Protein AF-A0A7Y2BWP8-F1 (afdb_monomer_lite)

Radius of gyration: 36.72 Å; chains: 1; bounding box: 97×22×78 Å

Secondary structure (DSSP, 8-state):
-HHHHHHHHHHHHTT-----------HHHHHHHHHHH-HHHHHHHHHHHHHHHHHHHHHHTTSPEEEEEEEEEEETTEEEEEEEEEEEE-------

pLDDT: mean 82.87, std 10.79, range [46.47, 97.06]

Sequence (96 aa):
MKSVILIALLFACANIGTANDTLTYSYDQFIAQLKDHHPMMVRIALLNEQVDARQMEARGQFDPKLGFNNQRKNFDDKNYYNQINTELKAPIIFGA

Structure (mmCIF, N/CA/C/O backbone):
data_AF-A0A7Y2BWP8-F1
#
_entry.id   AF-A0A7Y2BWP8-F1
#
loop_
_atom_site.group_PDB
_atom_site.id
_atom_site.type_symbol
_atom_site.label_atom_id
_atom_site.label_alt_id
_atom_site.label_comp_id
_atom_site.label_asym_id
_atom_site.label_entity_id
_atom_site.label_seq_id
_atom_site.pdbx_PDB_ins_code
_atom_site.Cartn_x
_atom_site.Cartn_y
_atom_site.Cartn_z
_atom_site.occupancy
_atom_site.B_iso_or_equiv
_atom_site.auth_seq_id
_atom_site.auth_comp_id
_atom_site.auth_asym_id
_atom_site.auth_atom_id
_atom_site.pdbx_PDB_model_num
ATOM 1 N N . MET A 1 1 ? 64.856 3.227 -26.948 1.00 60.75 1 MET A N 1
ATOM 2 C CA . MET A 1 1 ? 64.005 2.206 -26.286 1.00 60.75 1 MET A CA 1
ATOM 3 C C . MET A 1 1 ? 62.734 2.806 -25.690 1.00 60.75 1 MET A C 1
ATOM 5 O O . MET A 1 1 ? 61.660 2.365 -26.065 1.00 60.75 1 MET A O 1
ATOM 9 N N . LYS A 1 2 ? 62.818 3.853 -24.855 1.00 64.25 2 LYS A N 1
ATOM 10 C CA . LYS A 1 2 ? 61.642 4.532 -24.268 1.00 64.25 2 LYS A CA 1
ATOM 11 C C . LYS A 1 2 ? 60.655 5.094 -25.311 1.00 64.25 2 LYS A C 1
ATOM 13 O O . LYS A 1 2 ? 59.456 4.928 -25.155 1.00 64.25 2 LYS A O 1
ATOM 18 N N . SER A 1 3 ? 61.156 5.679 -26.404 1.00 70.25 3 SER A N 1
ATOM 19 C CA . SER A 1 3 ? 60.333 6.212 -27.507 1.00 70.25 3 SER A CA 1
ATOM 20 C C . SER A 1 3 ? 59.578 5.134 -28.293 1.00 70.25 3 SER A C 1
ATOM 22 O O . SER A 1 3 ? 58.444 5.354 -28.692 1.00 70.25 3 SER A O 1
ATOM 24 N N . VAL A 1 4 ? 60.174 3.951 -28.466 1.00 83.56 4 VAL A N 1
ATOM 25 C CA . VAL A 1 4 ? 59.547 2.812 -29.161 1.00 83.56 4 VAL A CA 1
ATOM 26 C C . VAL A 1 4 ? 58.421 2.216 -28.314 1.00 83.56 4 VAL A C 1
ATOM 28 O O . VAL A 1 4 ? 57.359 1.904 -28.840 1.00 83.56 4 VAL A O 1
ATOM 31 N N . ILE A 1 5 ? 58.620 2.138 -26.994 1.00 84.62 5 ILE A N 1
ATOM 32 C CA . ILE A 1 5 ? 57.585 1.708 -26.042 1.00 84.62 5 ILE A CA 1
ATOM 33 C C . ILE A 1 5 ? 56.404 2.688 -26.054 1.00 84.62 5 ILE A C 1
ATOM 35 O O . ILE A 1 5 ? 55.254 2.263 -26.035 1.00 84.62 5 ILE A O 1
ATOM 39 N N . LEU A 1 6 ? 56.677 3.993 -26.148 1.00 81.56 6 LEU A N 1
ATOM 40 C CA . LEU A 1 6 ? 55.643 5.029 -26.193 1.00 81.56 6 LEU A CA 1
ATOM 41 C C . LEU A 1 6 ? 54.803 4.961 -27.478 1.00 81.56 6 LEU A C 1
ATOM 43 O O . LEU A 1 6 ? 53.587 5.105 -27.421 1.00 81.56 6 LEU A O 1
ATOM 47 N N . ILE A 1 7 ? 55.436 4.679 -28.620 1.00 84.50 7 ILE A N 1
ATOM 48 C CA . ILE A 1 7 ? 54.750 4.506 -29.911 1.00 84.50 7 ILE A CA 1
ATOM 49 C C . ILE A 1 7 ? 53.925 3.211 -29.927 1.00 84.50 7 ILE A C 1
ATOM 51 O O . ILE A 1 7 ? 52.790 3.217 -30.400 1.00 84.50 7 ILE A O 1
ATOM 55 N N . ALA A 1 8 ? 54.446 2.121 -29.356 1.00 82.62 8 ALA A N 1
ATOM 56 C CA . ALA A 1 8 ? 53.708 0.864 -29.220 1.00 82.62 8 ALA A CA 1
ATOM 57 C C . ALA A 1 8 ? 52.478 1.007 -28.303 1.00 82.62 8 ALA A C 1
ATOM 59 O O . ALA A 1 8 ? 51.409 0.486 -28.616 1.00 82.62 8 ALA A O 1
ATOM 60 N N . LEU A 1 9 ? 52.604 1.769 -27.210 1.00 80.25 9 LEU A N 1
ATOM 61 C CA . LEU A 1 9 ? 51.493 2.082 -26.308 1.00 80.25 9 LEU A CA 1
ATOM 62 C C . LEU A 1 9 ? 50.420 2.939 -27.003 1.00 80.25 9 LEU A C 1
ATOM 64 O O . LEU A 1 9 ? 49.227 2.692 -26.840 1.00 80.25 9 LEU A O 1
ATOM 68 N N . LEU A 1 10 ? 50.837 3.909 -27.823 1.00 78.81 10 LEU A N 1
ATOM 69 C CA . LEU A 1 10 ? 49.921 4.759 -28.589 1.00 78.81 10 LEU A CA 1
ATOM 70 C C . LEU A 1 10 ? 49.134 3.952 -29.636 1.00 78.81 10 LEU A C 1
ATOM 72 O O . LEU A 1 10 ? 47.936 4.166 -29.816 1.00 78.81 10 LEU A O 1
ATOM 76 N N . PHE A 1 11 ? 49.791 2.990 -30.290 1.00 76.81 11 PHE A N 1
ATOM 77 C CA . PHE A 1 11 ? 49.166 2.114 -31.283 1.00 76.81 11 PHE A CA 1
ATOM 78 C C . PHE A 1 11 ? 48.178 1.120 -30.647 1.00 76.81 11 PHE A C 1
ATOM 80 O O . PHE A 1 11 ? 47.136 0.819 -31.229 1.00 76.81 11 PHE A O 1
ATOM 87 N N . ALA A 1 12 ? 48.454 0.655 -29.424 1.00 77.62 12 ALA A N 1
ATOM 88 C CA . ALA A 1 12 ? 47.532 -0.187 -28.663 1.00 77.62 12 ALA A CA 1
ATOM 89 C C . ALA A 1 12 ? 46.254 0.571 -28.250 1.00 77.62 12 ALA A C 1
ATOM 91 O O . ALA A 1 12 ? 45.157 0.031 -28.377 1.00 77.62 12 ALA A O 1
ATOM 92 N N . CYS A 1 13 ? 46.368 1.840 -27.838 1.00 75.25 13 CYS A N 1
ATOM 93 C CA . CYS A 1 13 ? 45.203 2.672 -27.512 1.00 75.25 13 CYS A CA 1
ATOM 94 C C . CYS A 1 13 ? 44.345 3.032 -28.734 1.00 75.25 13 CYS A C 1
ATOM 96 O O . CYS A 1 13 ? 43.128 3.156 -28.608 1.00 75.25 13 CYS A O 1
ATOM 98 N N . ALA A 1 14 ? 44.946 3.163 -29.921 1.00 71.69 14 ALA A N 1
ATOM 99 C CA . ALA A 1 14 ? 44.223 3.506 -31.148 1.00 71.69 14 ALA A CA 1
ATOM 100 C C . ALA A 1 14 ? 43.211 2.431 -31.603 1.00 71.69 14 ALA A C 1
ATOM 102 O O . ALA A 1 14 ? 42.329 2.729 -32.402 1.00 71.69 14 ALA A O 1
ATOM 103 N N . ASN A 1 15 ? 43.302 1.202 -31.079 1.00 65.06 15 ASN A N 1
ATOM 104 C CA . ASN A 1 15 ? 42.416 0.086 -31.432 1.00 65.06 15 ASN A CA 1
ATOM 105 C C . ASN A 1 15 ? 41.258 -0.140 -30.432 1.00 65.06 15 ASN A C 1
ATOM 107 O O . ASN A 1 15 ? 40.504 -1.097 -30.584 1.00 65.06 15 ASN A O 1
ATOM 111 N N . ILE A 1 16 ? 41.075 0.722 -29.419 1.00 66.69 16 ILE A N 1
ATOM 112 C CA . ILE A 1 16 ? 40.063 0.528 -28.352 1.00 66.69 16 ILE A CA 1
ATOM 113 C C . ILE A 1 16 ? 38.636 0.970 -28.773 1.00 66.69 16 ILE A C 1
ATOM 115 O O . ILE A 1 16 ? 37.688 0.861 -28.002 1.00 66.69 16 ILE A O 1
ATOM 119 N N . GLY A 1 17 ? 38.420 1.423 -30.011 1.00 67.00 17 GLY A N 1
ATOM 120 C CA . GLY A 1 17 ? 37.137 1.991 -30.441 1.00 67.00 17 GLY A CA 1
ATOM 121 C C . GLY A 1 17 ? 36.481 1.283 -31.621 1.00 67.00 17 GLY A C 1
ATOM 122 O O . GLY A 1 17 ? 36.504 1.817 -32.722 1.00 67.00 17 GLY A O 1
ATOM 123 N N . THR A 1 18 ? 35.825 0.142 -31.401 1.00 63.16 18 THR A N 1
ATOM 124 C CA . THR A 1 18 ? 34.693 -0.270 -32.255 1.00 63.16 18 THR A CA 1
ATOM 125 C C . THR A 1 18 ? 33.515 -0.660 -31.367 1.00 63.16 18 THR A C 1
ATOM 127 O O . THR A 1 18 ? 33.350 -1.805 -30.956 1.00 63.16 18 THR A O 1
ATOM 130 N N . ALA A 1 19 ? 32.697 0.333 -31.014 1.00 63.00 19 ALA A N 1
ATOM 131 C CA . ALA A 1 19 ? 31.390 0.076 -30.427 1.00 63.00 19 ALA A CA 1
ATOM 132 C C . ALA A 1 19 ? 30.476 -0.424 -31.553 1.00 63.00 19 ALA A C 1
ATOM 134 O O . ALA A 1 19 ? 30.034 0.356 -32.393 1.00 63.00 19 ALA A O 1
ATOM 135 N N . ASN A 1 20 ? 30.246 -1.735 -31.610 1.00 63.00 20 ASN A N 1
ATOM 136 C CA . ASN A 1 20 ? 29.177 -2.279 -32.434 1.00 63.00 20 ASN A CA 1
ATOM 137 C C . ASN A 1 20 ? 27.857 -1.901 -31.761 1.00 63.00 20 ASN A C 1
ATOM 139 O O . ASN A 1 20 ? 27.504 -2.459 -30.722 1.00 63.00 20 ASN A O 1
ATOM 143 N N . ASP A 1 21 ? 27.162 -0.923 -32.335 1.00 60.34 21 ASP A N 1
ATOM 144 C CA . ASP A 1 21 ? 25.840 -0.474 -31.899 1.00 60.34 21 ASP A CA 1
ATOM 145 C C . ASP A 1 21 ? 24.770 -1.494 -32.337 1.00 60.34 21 ASP A C 1
ATOM 147 O O . ASP A 1 21 ? 23.882 -1.225 -33.141 1.00 60.34 21 ASP A O 1
ATOM 151 N N . THR A 1 22 ? 24.914 -2.738 -31.872 1.00 61.16 22 THR A N 1
ATOM 152 C CA . THR A 1 22 ? 24.011 -3.859 -32.188 1.00 61.16 22 THR A CA 1
ATOM 153 C C . THR A 1 22 ? 22.851 -3.954 -31.191 1.00 61.16 22 THR A C 1
ATOM 155 O O . THR A 1 22 ? 22.143 -4.956 -31.153 1.00 61.16 22 THR A O 1
ATOM 158 N N . LEU A 1 23 ? 22.632 -2.928 -30.363 1.00 61.50 23 LEU A N 1
ATOM 159 C CA . LEU A 1 23 ? 21.465 -2.826 -29.482 1.00 61.50 23 LEU A CA 1
ATOM 160 C C . LEU A 1 23 ? 20.278 -2.220 -30.244 1.00 61.50 23 LEU A C 1
ATOM 162 O O . LEU A 1 23 ? 19.665 -1.241 -29.824 1.00 61.50 23 LEU A O 1
ATOM 166 N N . THR A 1 24 ? 19.928 -2.815 -31.383 1.00 66.81 24 THR A N 1
ATOM 167 C CA . THR A 1 24 ? 18.661 -2.524 -32.054 1.00 66.81 24 THR A CA 1
ATOM 168 C C . THR A 1 24 ? 17.555 -3.291 -31.339 1.00 66.81 24 THR A C 1
ATOM 170 O O . THR A 1 24 ? 17.265 -4.448 -31.636 1.00 66.81 24 THR A O 1
ATOM 173 N N . TYR A 1 25 ? 16.941 -2.653 -30.342 1.00 73.00 25 TYR A N 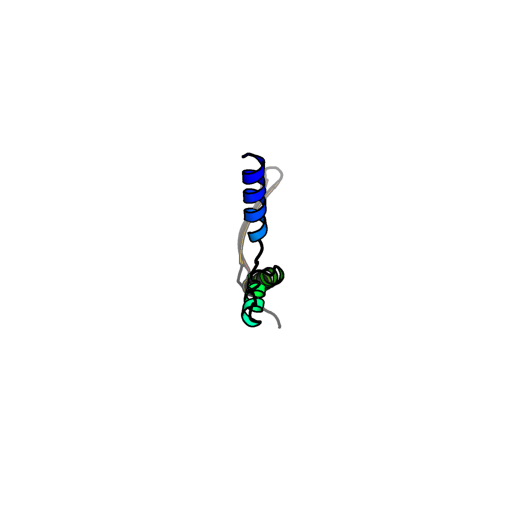1
ATOM 174 C CA . TYR A 1 25 ? 15.726 -3.183 -29.730 1.00 73.00 25 TYR A CA 1
ATOM 175 C C . TYR A 1 25 ? 14.633 -3.300 -30.795 1.00 73.00 25 TYR A C 1
ATOM 177 O O . TYR A 1 25 ? 14.330 -2.331 -31.495 1.00 73.00 25 TYR A O 1
ATOM 185 N N . SER A 1 26 ? 14.004 -4.472 -30.897 1.00 83.12 26 SER A N 1
ATOM 186 C CA . SER A 1 26 ? 12.718 -4.555 -31.594 1.00 83.12 26 SER A CA 1
ATOM 187 C C . SER A 1 26 ? 11.689 -3.685 -30.865 1.00 83.12 26 SER A C 1
ATOM 189 O O . SER A 1 26 ? 11.791 -3.468 -29.654 1.00 83.12 26 SER A O 1
ATOM 191 N N . TYR A 1 27 ? 10.690 -3.184 -31.593 1.00 84.56 27 TYR A N 1
ATOM 192 C CA . TYR A 1 27 ? 9.641 -2.333 -31.025 1.00 84.56 27 TYR A CA 1
ATOM 193 C C . TYR A 1 27 ? 9.008 -2.952 -29.766 1.00 84.56 27 TYR A C 1
ATOM 195 O O . TYR A 1 27 ? 8.858 -2.275 -28.750 1.00 84.56 27 TYR A O 1
ATOM 203 N N . ASP A 1 28 ? 8.736 -4.256 -29.790 1.00 87.56 28 ASP A N 1
ATOM 204 C CA . ASP A 1 28 ? 8.119 -4.959 -28.664 1.00 87.56 28 ASP A CA 1
ATOM 205 C C . ASP A 1 28 ? 9.040 -5.038 -27.442 1.00 87.56 28 ASP A C 1
ATOM 207 O O . ASP A 1 28 ? 8.592 -4.818 -26.316 1.00 87.56 28 ASP A O 1
ATOM 211 N N . GLN A 1 29 ? 10.338 -5.284 -27.648 1.00 85.56 29 GLN A N 1
ATOM 212 C CA . GLN A 1 29 ? 11.321 -5.289 -26.558 1.00 85.56 29 GLN A CA 1
ATOM 213 C C . GLN A 1 29 ? 11.493 -3.894 -25.954 1.00 85.56 29 GLN A C 1
ATOM 215 O O . GLN A 1 29 ? 11.612 -3.760 -24.737 1.00 85.56 29 GLN A O 1
ATOM 220 N N . PHE A 1 30 ? 11.456 -2.850 -26.783 1.00 86.75 30 PHE A N 1
ATOM 221 C CA . PHE A 1 30 ? 11.504 -1.470 -26.310 1.00 86.75 30 PHE A CA 1
ATOM 222 C C . PHE A 1 30 ? 10.280 -1.123 -25.450 1.00 86.75 30 PHE A C 1
ATOM 224 O O . PHE A 1 30 ? 10.424 -0.567 -24.359 1.00 86.75 30 PHE A O 1
ATOM 231 N N . ILE A 1 31 ? 9.077 -1.501 -25.891 1.00 89.25 31 ILE A N 1
ATOM 232 C CA . ILE A 1 31 ? 7.844 -1.282 -25.124 1.00 89.25 31 ILE A CA 1
ATOM 233 C C . ILE A 1 31 ? 7.828 -2.103 -23.830 1.00 89.25 31 ILE A C 1
ATOM 235 O O . ILE A 1 31 ? 7.386 -1.583 -22.806 1.00 89.25 31 ILE A O 1
ATOM 239 N N . ALA A 1 32 ? 8.307 -3.349 -23.842 1.00 88.06 32 ALA A N 1
ATOM 240 C CA . ALA A 1 32 ? 8.429 -4.159 -22.629 1.00 88.06 32 ALA A CA 1
ATOM 241 C C . ALA A 1 32 ? 9.359 -3.485 -21.610 1.00 88.06 32 ALA A C 1
ATOM 243 O O . ALA A 1 32 ? 8.971 -3.264 -20.464 1.00 88.06 32 ALA A O 1
ATOM 244 N N . GLN A 1 33 ? 10.528 -3.024 -22.061 1.00 87.38 33 GLN A N 1
ATOM 245 C CA . GLN A 1 33 ? 11.484 -2.361 -21.182 1.00 87.38 33 GLN A CA 1
ATOM 246 C C . GLN A 1 33 ? 10.945 -1.042 -20.617 1.00 87.38 33 GLN A C 1
ATOM 248 O O . GLN A 1 33 ? 11.163 -0.740 -19.441 1.00 87.38 33 GLN A O 1
ATOM 253 N N . LEU A 1 34 ? 10.191 -0.284 -21.422 1.00 87.88 34 LEU A N 1
ATOM 254 C CA . LEU A 1 34 ? 9.463 0.895 -20.957 1.00 87.88 34 LEU A CA 1
ATOM 255 C C . LEU A 1 34 ? 8.381 0.538 -19.935 1.00 87.88 34 LEU A C 1
ATOM 257 O O . LEU A 1 34 ? 8.231 1.253 -18.950 1.00 87.88 34 LEU A O 1
ATOM 261 N N . LYS A 1 35 ? 7.626 -0.543 -20.136 1.00 85.69 35 LYS A N 1
ATOM 262 C CA . LYS A 1 35 ? 6.595 -0.962 -19.178 1.00 85.69 35 LYS A CA 1
ATOM 263 C C . LYS A 1 35 ? 7.187 -1.286 -17.808 1.00 85.69 35 LYS A C 1
ATOM 265 O O . LYS A 1 35 ? 6.628 -0.864 -16.800 1.00 85.69 35 LYS A O 1
ATOM 270 N N . ASP A 1 36 ? 8.338 -1.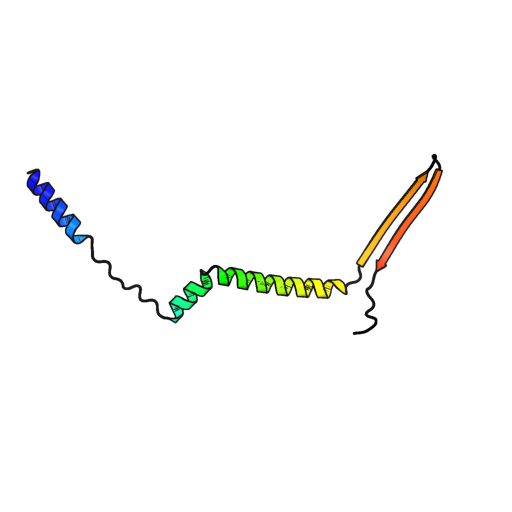945 -17.796 1.00 86.56 36 ASP A N 1
ATOM 271 C CA . ASP A 1 36 ? 8.962 -2.424 -16.563 1.00 86.56 36 ASP A CA 1
ATOM 272 C C . ASP A 1 36 ? 9.721 -1.324 -15.805 1.00 86.56 36 ASP A C 1
ATOM 274 O O . ASP A 1 36 ? 9.750 -1.323 -14.576 1.00 86.56 36 ASP A O 1
ATOM 278 N N . HIS A 1 37 ? 10.316 -0.362 -16.519 1.00 86.50 37 HIS A N 1
ATOM 279 C CA . HIS A 1 37 ? 11.240 0.608 -15.915 1.00 86.50 37 HIS A CA 1
ATOM 280 C C . HIS A 1 37 ? 10.736 2.055 -15.930 1.00 86.50 37 HIS A C 1
ATOM 282 O O . HIS A 1 37 ? 11.337 2.920 -15.288 1.00 86.50 37 HIS A O 1
ATOM 288 N N . HIS A 1 38 ? 9.652 2.367 -16.648 1.00 89.38 38 HIS A N 1
ATOM 289 C CA . HIS A 1 38 ? 9.163 3.740 -16.706 1.00 89.38 38 HIS A CA 1
ATOM 290 C C . HIS A 1 38 ? 8.401 4.106 -15.417 1.00 89.38 38 HIS A C 1
ATOM 292 O O . HIS A 1 38 ? 7.417 3.449 -15.068 1.00 89.38 38 HIS A O 1
ATOM 298 N N . PRO A 1 39 ? 8.746 5.215 -14.733 1.00 91.00 39 PRO A N 1
ATOM 299 C CA . PRO A 1 39 ? 8.155 5.573 -13.437 1.00 91.00 39 PRO A CA 1
ATOM 300 C C . PRO A 1 39 ? 6.635 5.799 -13.491 1.00 91.00 39 PRO A C 1
ATOM 302 O O . PRO A 1 39 ? 5.937 5.611 -12.499 1.00 91.00 39 PRO A O 1
ATOM 305 N N . MET A 1 40 ? 6.086 6.173 -14.652 1.00 90.75 40 MET A N 1
ATOM 306 C CA . MET A 1 40 ? 4.630 6.261 -14.848 1.00 90.75 40 MET A CA 1
ATOM 307 C C . MET A 1 40 ? 3.929 4.906 -14.669 1.00 90.75 40 MET A C 1
ATOM 309 O O . MET A 1 40 ? 2.829 4.872 -14.129 1.00 90.75 40 MET A O 1
ATOM 313 N N . MET A 1 41 ? 4.552 3.798 -15.074 1.00 89.44 41 MET A N 1
ATOM 314 C CA . MET A 1 41 ? 3.938 2.469 -14.988 1.00 89.44 41 MET A CA 1
ATOM 315 C C . MET A 1 41 ? 3.835 2.005 -13.541 1.00 89.44 41 MET A C 1
ATOM 317 O O . MET A 1 41 ? 2.790 1.510 -13.129 1.00 89.44 41 MET A O 1
ATOM 321 N N . VAL A 1 42 ? 4.855 2.308 -12.733 1.00 88.44 42 VAL A N 1
ATOM 322 C CA . VAL A 1 42 ? 4.810 2.121 -11.276 1.00 88.44 42 VAL A CA 1
ATOM 323 C C . VAL A 1 42 ? 3.644 2.903 -10.661 1.00 88.44 42 VAL A C 1
ATOM 325 O O . VAL A 1 42 ? 2.901 2.374 -9.839 1.00 88.44 42 VAL A O 1
ATOM 328 N N . ARG A 1 43 ? 3.416 4.151 -11.096 1.00 88.75 43 ARG A N 1
ATOM 329 C CA . ARG A 1 43 ? 2.280 4.963 -10.618 1.00 88.75 43 ARG A CA 1
ATOM 330 C C . ARG A 1 43 ? 0.927 4.372 -11.014 1.00 88.75 43 ARG A C 1
ATOM 332 O O . ARG A 1 43 ? -0.006 4.445 -10.222 1.00 88.75 43 ARG A O 1
ATOM 339 N N . ILE A 1 44 ? 0.816 3.805 -12.214 1.00 91.12 44 ILE A N 1
ATOM 340 C CA . ILE A 1 44 ? -0.409 3.142 -12.682 1.00 91.12 44 ILE A CA 1
ATOM 341 C C . ILE A 1 44 ? -0.670 1.868 -11.871 1.00 91.12 44 ILE A C 1
ATOM 343 O O . ILE A 1 44 ? -1.802 1.641 -11.454 1.00 91.12 44 ILE A O 1
ATOM 347 N N . ALA A 1 45 ? 0.364 1.074 -11.584 1.00 90.19 45 ALA A N 1
ATOM 348 C CA . ALA A 1 45 ? 0.234 -0.116 -10.746 1.00 90.19 45 ALA A CA 1
ATOM 349 C C . ALA A 1 45 ? -0.283 0.232 -9.338 1.00 90.19 45 ALA A C 1
ATOM 351 O O . ALA A 1 45 ? -1.249 -0.370 -8.874 1.00 90.19 45 ALA A O 1
ATOM 352 N N . LEU A 1 46 ? 0.281 1.269 -8.708 1.00 92.81 46 LEU A N 1
ATOM 353 C CA . LEU A 1 46 ? -0.189 1.769 -7.409 1.00 92.81 46 LEU A CA 1
ATOM 354 C C . LEU A 1 46 ? -1.619 2.328 -7.467 1.00 92.81 46 LEU A C 1
ATOM 356 O O . LEU A 1 46 ? -2.374 2.214 -6.503 1.00 92.81 46 LEU A O 1
ATOM 360 N N . LEU A 1 47 ? -2.011 2.940 -8.589 1.00 95.81 47 LEU A N 1
ATOM 361 C CA . LEU A 1 47 ? -3.374 3.435 -8.771 1.00 95.81 47 LEU A CA 1
ATOM 362 C C . LEU A 1 47 ? -4.390 2.287 -8.804 1.00 95.81 47 LEU A C 1
ATOM 364 O O . LEU A 1 47 ? -5.457 2.424 -8.209 1.00 95.81 47 LEU A O 1
ATOM 368 N N . ASN A 1 48 ? -4.059 1.168 -9.453 1.00 93.69 48 ASN A N 1
ATOM 369 C CA . ASN A 1 48 ? -4.922 -0.016 -9.474 1.00 93.69 48 ASN A CA 1
ATOM 370 C C . ASN A 1 48 ? -5.135 -0.567 -8.058 1.00 93.69 48 ASN A C 1
ATOM 372 O O . ASN A 1 48 ? -6.275 -0.746 -7.638 1.00 93.69 48 ASN A O 1
ATOM 376 N N . GLU A 1 49 ? -4.057 -0.721 -7.286 1.00 95.75 49 GLU A N 1
ATOM 377 C CA . GLU A 1 49 ? -4.140 -1.166 -5.889 1.00 95.75 49 GLU A CA 1
ATOM 378 C C . GLU A 1 49 ? -4.992 -0.210 -5.035 1.00 95.75 49 GLU A C 1
ATOM 380 O O . GLU A 1 49 ? -5.825 -0.638 -4.234 1.00 95.75 49 GLU A O 1
ATOM 385 N N . GLN A 1 50 ? -4.851 1.103 -5.243 1.00 97.06 50 GLN A N 1
ATOM 386 C CA . GLN A 1 50 ? -5.668 2.093 -4.547 1.00 97.06 50 GLN A CA 1
ATOM 387 C C . GLN A 1 50 ? -7.159 1.985 -4.905 1.00 97.06 50 GLN A C 1
ATOM 389 O O . GLN A 1 50 ? -8.011 2.214 -4.045 1.00 97.06 50 GLN A O 1
ATOM 394 N N . VAL A 1 51 ? -7.494 1.675 -6.159 1.00 96.25 51 VAL A N 1
ATOM 395 C CA . VAL A 1 51 ? -8.887 1.470 -6.585 1.00 96.25 51 VAL A CA 1
ATOM 396 C C . VAL A 1 51 ? -9.483 0.248 -5.891 1.00 96.25 51 VAL A C 1
ATOM 398 O O . VAL A 1 51 ? -10.584 0.351 -5.345 1.00 96.25 51 VAL A O 1
ATOM 401 N N . ASP A 1 52 ? -8.742 -0.856 -5.829 1.00 96.12 52 ASP A N 1
ATOM 402 C CA . ASP A 1 52 ? -9.184 -2.075 -5.145 1.00 96.12 52 ASP A CA 1
ATOM 403 C C . ASP A 1 52 ? -9.382 -1.832 -3.640 1.00 96.12 52 ASP A C 1
ATOM 405 O O . ASP A 1 52 ? -10.410 -2.207 -3.066 1.00 96.12 52 ASP A O 1
ATOM 409 N N . ALA A 1 53 ? -8.454 -1.108 -3.006 1.00 96.12 53 ALA A N 1
ATOM 410 C CA . ALA A 1 53 ? -8.569 -0.706 -1.606 1.00 96.12 53 ALA A CA 1
ATOM 411 C C . ALA A 1 53 ? -9.796 0.189 -1.355 1.00 96.12 53 ALA A C 1
ATOM 413 O O . ALA A 1 53 ? -10.538 -0.039 -0.397 1.00 96.12 53 ALA A O 1
ATOM 414 N N . ARG A 1 54 ? -10.072 1.162 -2.236 1.00 95.56 54 ARG A N 1
ATOM 415 C CA . ARG A 1 54 ? -11.284 1.999 -2.141 1.00 95.56 54 ARG A CA 1
ATOM 416 C C . ARG A 1 54 ? -12.560 1.187 -2.319 1.00 95.56 54 ARG A C 1
ATOM 418 O O . ARG A 1 54 ? -13.557 1.468 -1.657 1.00 95.56 54 ARG A O 1
ATOM 425 N N . GLN A 1 55 ? -12.556 0.187 -3.198 1.00 95.31 55 GLN A N 1
ATOM 426 C CA . GLN A 1 55 ? -13.711 -0.692 -3.360 1.00 95.31 55 GLN A CA 1
ATOM 427 C C . GLN A 1 55 ? -13.960 -1.511 -2.087 1.00 95.31 55 GLN A C 1
ATOM 429 O O . GLN A 1 55 ? -15.111 -1.664 -1.674 1.00 95.31 55 GLN A O 1
ATOM 434 N N . MET A 1 56 ? -12.898 -2.011 -1.451 1.00 94.00 56 MET A N 1
ATOM 435 C CA . MET A 1 56 ? -12.991 -2.702 -0.165 1.00 94.00 56 MET A CA 1
ATOM 436 C C . MET A 1 56 ? -13.508 -1.776 0.940 1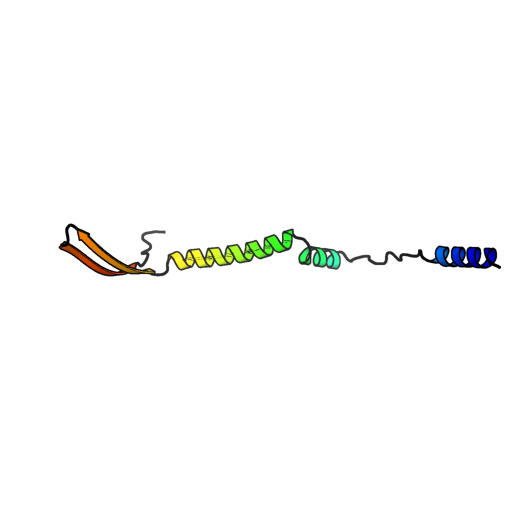.00 94.00 56 MET A C 1
ATOM 438 O O . MET A 1 56 ? -14.420 -2.158 1.670 1.00 94.00 56 MET A O 1
ATOM 442 N N . GLU A 1 57 ? -12.994 -0.549 1.022 1.00 93.38 57 GLU A N 1
ATOM 443 C CA . GLU A 1 57 ? -13.462 0.463 1.973 1.00 93.38 57 GLU A CA 1
ATOM 444 C C . GLU A 1 57 ? -14.956 0.757 1.789 1.00 93.38 57 GLU A C 1
ATOM 446 O O . GLU A 1 57 ? -15.717 0.732 2.757 1.00 93.38 57 GLU A O 1
ATOM 451 N N . ALA A 1 58 ? -15.396 0.973 0.546 1.00 90.81 58 ALA A N 1
ATOM 452 C CA . ALA A 1 58 ? -16.797 1.232 0.230 1.00 90.81 58 ALA A CA 1
ATOM 453 C C . ALA A 1 58 ? -17.709 0.072 0.655 1.00 90.81 58 ALA A C 1
ATOM 455 O O . ALA A 1 58 ? -18.797 0.314 1.172 1.00 90.81 58 ALA A O 1
ATOM 456 N N . ARG A 1 59 ? -17.261 -1.181 0.489 1.00 89.25 59 ARG A N 1
ATOM 457 C CA . ARG A 1 59 ? -17.988 -2.367 0.976 1.00 89.25 59 ARG A CA 1
ATOM 458 C C . ARG A 1 59 ? -18.027 -2.414 2.505 1.00 89.25 59 ARG A C 1
ATOM 460 O O . ARG A 1 59 ? -19.097 -2.616 3.065 1.00 89.25 59 ARG A O 1
ATOM 467 N N . GLY A 1 60 ? -16.907 -2.132 3.170 1.00 88.50 60 GLY A N 1
ATOM 468 C CA . GLY A 1 60 ? -16.809 -2.129 4.633 1.00 88.50 60 GLY A CA 1
ATOM 469 C C . GLY A 1 60 ? -17.654 -1.052 5.324 1.00 88.50 60 GLY A C 1
ATOM 470 O O . GLY A 1 60 ? -17.989 -1.186 6.499 1.00 88.50 60 GLY A O 1
ATOM 471 N N . GLN A 1 61 ? -18.064 0.008 4.619 1.00 85.50 61 GLN A N 1
ATOM 472 C CA . GLN A 1 61 ? -19.021 0.978 5.170 1.00 85.50 61 GLN A CA 1
ATOM 473 C C . GLN A 1 61 ? -20.425 0.395 5.377 1.00 85.50 61 GLN A C 1
ATOM 475 O O . GLN A 1 61 ? -21.191 0.966 6.153 1.00 85.50 61 GLN A O 1
ATOM 480 N N . PHE A 1 62 ? -20.752 -0.725 4.727 1.00 83.56 62 PHE A N 1
ATOM 481 C CA . PHE A 1 62 ? -22.007 -1.450 4.924 1.00 83.56 62 PHE A CA 1
ATOM 482 C C . PHE A 1 62 ? -21.915 -2.534 6.007 1.00 83.56 62 PHE A C 1
ATOM 484 O O . PHE A 1 62 ? -22.942 -3.100 6.386 1.00 83.56 62 PHE A O 1
ATOM 491 N N . ASP A 1 63 ? -20.724 -2.794 6.549 1.00 87.62 63 ASP A N 1
ATOM 492 C CA . ASP A 1 63 ? -20.547 -3.799 7.591 1.00 87.62 63 ASP A CA 1
ATOM 493 C C . ASP A 1 63 ? -21.018 -3.259 8.956 1.00 87.62 63 ASP A C 1
ATOM 495 O O . ASP A 1 63 ? -20.707 -2.116 9.325 1.00 87.62 63 ASP A O 1
ATOM 499 N N . PRO A 1 64 ? -21.761 -4.056 9.748 1.00 87.38 64 PRO A N 1
ATOM 500 C CA . PRO A 1 64 ? -22.133 -3.678 11.103 1.00 87.38 64 PRO A CA 1
ATOM 501 C C . PRO A 1 64 ? -20.903 -3.399 11.971 1.00 87.38 64 PRO A C 1
ATOM 503 O O . PRO A 1 64 ? -19.971 -4.201 12.039 1.00 87.38 64 PRO A O 1
ATOM 506 N N . LYS A 1 65 ? -20.920 -2.274 12.685 1.00 87.06 65 LYS A N 1
ATOM 507 C CA . LYS A 1 65 ? -19.833 -1.872 13.585 1.00 87.06 65 LYS A CA 1
ATOM 508 C C . LYS A 1 65 ? -20.210 -2.207 15.022 1.00 87.06 65 LYS A C 1
ATOM 510 O O . LYS A 1 65 ? -21.272 -1.810 15.498 1.00 87.06 65 LYS A O 1
ATOM 515 N N . LEU A 1 66 ? -19.332 -2.927 15.712 1.00 89.25 66 LEU A N 1
ATOM 516 C CA . LEU A 1 66 ? -19.445 -3.186 17.145 1.00 89.25 66 LEU A CA 1
ATOM 517 C C . LEU A 1 66 ? -18.798 -2.034 17.917 1.00 89.25 66 LEU A C 1
ATOM 519 O O . LEU A 1 66 ? -17.619 -1.737 17.731 1.00 89.25 66 LEU A O 1
ATOM 523 N N . GLY A 1 67 ? -19.582 -1.383 18.767 1.00 88.81 67 GLY A N 1
ATOM 524 C CA . GLY A 1 67 ? -19.148 -0.318 19.658 1.00 88.81 67 GLY A CA 1
ATOM 525 C C . GLY A 1 67 ? -19.163 -0.783 21.109 1.00 88.81 67 GLY A C 1
ATOM 526 O O . GLY A 1 67 ? -20.093 -1.455 21.553 1.00 88.81 67 GLY A O 1
ATOM 527 N N . PHE A 1 68 ? -18.140 -0.393 21.861 1.00 90.75 68 PHE A N 1
ATOM 528 C CA . PHE A 1 68 ? -18.099 -0.536 23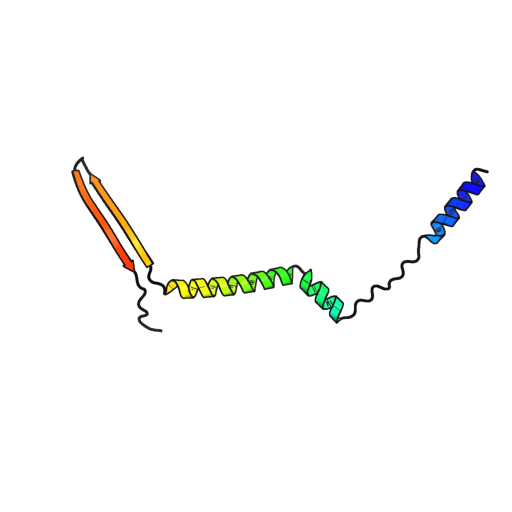.311 1.00 90.75 68 PHE A CA 1
ATOM 529 C C . PHE A 1 68 ? -17.777 0.823 23.918 1.00 90.75 68 PHE A C 1
ATOM 531 O O . PHE A 1 68 ? -16.776 1.448 23.564 1.00 90.75 68 PHE A O 1
ATOM 538 N N . ASN A 1 69 ? -18.627 1.287 24.824 1.00 88.31 69 ASN A N 1
ATOM 539 C CA . ASN A 1 69 ? -18.485 2.579 25.468 1.00 88.31 69 ASN A CA 1
ATOM 540 C C . ASN A 1 69 ? -18.654 2.423 26.980 1.00 88.31 69 ASN A C 1
ATOM 542 O O . ASN A 1 69 ? -19.654 1.886 27.451 1.00 88.31 69 ASN A O 1
ATOM 546 N N . ASN A 1 70 ? -17.675 2.907 27.739 1.00 90.88 70 ASN A N 1
ATOM 547 C CA . ASN A 1 70 ? -17.719 2.954 29.193 1.00 90.88 70 ASN A CA 1
ATOM 548 C C . ASN A 1 70 ? -17.608 4.416 29.623 1.00 90.88 70 ASN A C 1
ATOM 550 O O . ASN A 1 70 ? -16.547 5.030 29.488 1.00 90.88 70 ASN A O 1
ATOM 554 N N . GLN A 1 71 ? -18.708 4.977 30.109 1.00 89.56 71 GLN A N 1
ATOM 555 C CA . GLN A 1 71 ? -18.790 6.375 30.504 1.00 89.56 71 GLN A CA 1
ATOM 556 C C . GLN A 1 71 ? -19.020 6.469 32.005 1.00 89.56 71 GLN A C 1
ATOM 558 O O . GLN A 1 71 ? -19.982 5.919 32.541 1.00 89.56 71 GLN A O 1
ATOM 563 N N . ARG A 1 72 ? -18.163 7.231 32.685 1.00 90.06 72 ARG A N 1
ATOM 564 C CA . ARG A 1 72 ? -18.295 7.508 34.113 1.00 90.06 72 ARG A CA 1
ATOM 565 C C . ARG A 1 72 ? -18.130 8.996 34.371 1.00 90.06 72 ARG A C 1
ATOM 567 O O . ARG A 1 72 ? -17.136 9.583 33.946 1.00 90.06 72 ARG A O 1
ATOM 574 N N . LYS A 1 73 ? -19.070 9.595 35.097 1.00 91.81 73 LYS A N 1
ATOM 575 C CA . LYS A 1 73 ? -18.982 10.990 35.537 1.00 91.81 73 LYS A CA 1
ATOM 576 C C . LYS A 1 73 ? -19.065 11.054 37.051 1.00 91.81 73 LYS A C 1
ATOM 578 O O . LYS A 1 73 ? -20.055 10.633 37.642 1.00 91.81 73 LYS A O 1
ATOM 583 N N . ASN A 1 74 ? -18.034 11.644 37.644 1.00 87.69 74 ASN A N 1
ATOM 584 C CA . ASN A 1 74 ? -17.994 11.999 39.054 1.00 87.69 74 ASN A CA 1
ATOM 585 C C . ASN A 1 74 ? -17.975 13.524 39.163 1.00 87.69 74 ASN A C 1
ATOM 587 O O . ASN A 1 74 ? -17.298 14.188 38.377 1.00 87.69 74 ASN A O 1
ATOM 591 N N . PHE A 1 75 ? -18.716 14.074 40.114 1.00 90.75 75 PHE A N 1
ATOM 592 C CA . PHE A 1 75 ? -18.687 15.497 40.435 1.00 90.75 75 PHE A CA 1
ATOM 593 C C . PHE A 1 75 ? -18.890 15.643 41.943 1.00 90.75 75 PHE A C 1
ATOM 595 O O . PHE A 1 75 ? -19.764 14.985 42.498 1.00 90.75 75 PHE A O 1
ATOM 602 N N . ASP A 1 76 ? -18.057 16.458 42.594 1.00 87.19 76 ASP A N 1
ATOM 603 C CA . ASP A 1 76 ? -18.118 16.720 44.042 1.00 87.19 76 ASP A CA 1
ATOM 604 C C . ASP A 1 76 ? -18.156 15.436 44.902 1.00 87.19 76 ASP A C 1
ATOM 606 O O . ASP A 1 76 ? -19.102 15.192 45.648 1.00 87.19 76 ASP A O 1
ATOM 610 N N . ASP A 1 77 ? -17.184 14.539 44.683 1.00 81.38 77 ASP A N 1
ATOM 611 C CA . ASP A 1 77 ? -17.063 13.213 45.324 1.00 81.38 77 ASP A CA 1
ATOM 612 C C . ASP A 1 77 ? -18.290 12.285 45.206 1.00 81.38 77 ASP A C 1
ATOM 614 O O . ASP A 1 77 ? -18.332 11.198 45.789 1.00 81.38 77 ASP A O 1
ATOM 618 N N . LYS A 1 78 ? -19.274 12.651 44.377 1.00 84.81 78 LYS A N 1
ATOM 619 C CA . LYS A 1 78 ? -20.454 11.840 44.072 1.00 84.81 78 LYS A CA 1
ATOM 620 C C . LYS A 1 78 ? -20.321 11.210 42.694 1.00 84.81 78 LYS A C 1
ATOM 622 O O . LYS A 1 78 ? -19.952 11.859 41.712 1.00 84.81 78 LYS A O 1
ATOM 627 N N . ASN A 1 79 ? -20.662 9.928 42.612 1.00 83.62 79 ASN A N 1
ATOM 628 C CA . ASN A 1 79 ? -20.802 9.219 41.346 1.00 83.62 79 ASN A CA 1
ATOM 629 C C . ASN A 1 79 ? -22.152 9.601 40.722 1.00 83.62 79 ASN A C 1
ATOM 631 O O . ASN A 1 79 ? -23.200 9.228 41.245 1.00 83.62 79 ASN A O 1
ATOM 635 N N . TYR A 1 80 ? -22.118 10.391 39.646 1.00 85.31 80 TYR A N 1
ATOM 636 C CA . TYR A 1 80 ? -23.321 10.860 38.951 1.00 85.31 80 TYR A CA 1
ATOM 637 C C . TYR A 1 80 ? -23.852 9.810 37.982 1.00 85.31 80 TYR A C 1
ATOM 639 O O . TYR A 1 80 ? -25.060 9.602 37.905 1.00 85.31 80 TYR A O 1
ATOM 647 N N . TYR A 1 81 ? -22.964 9.159 37.231 1.00 88.88 81 TYR A N 1
ATOM 648 C CA . TYR A 1 81 ? -23.322 7.985 36.447 1.00 88.88 81 TYR A CA 1
ATOM 649 C C . TYR A 1 81 ? -22.101 7.115 36.165 1.00 88.88 81 TYR A C 1
ATOM 651 O O . TYR A 1 81 ? -20.972 7.597 36.040 1.00 88.88 81 TYR A O 1
ATOM 659 N N . ASN A 1 82 ? -22.371 5.826 35.985 1.00 89.25 82 ASN A N 1
ATOM 660 C CA . ASN A 1 82 ? -21.441 4.835 35.473 1.00 89.25 82 ASN A CA 1
ATOM 661 C C . ASN A 1 82 ? -22.213 3.922 34.512 1.00 89.25 82 ASN A C 1
ATOM 663 O O . ASN A 1 82 ? -23.080 3.169 34.954 1.00 89.25 82 ASN A O 1
ATOM 667 N N . GLN A 1 83 ? -21.953 4.037 33.213 1.00 87.12 83 GLN A N 1
ATOM 668 C CA . GLN A 1 83 ? -22.689 3.343 32.159 1.00 87.12 83 GLN A CA 1
ATOM 669 C C . GLN A 1 83 ? -21.729 2.575 31.260 1.00 87.12 83 GLN A C 1
ATOM 671 O O . GLN A 1 83 ? -20.766 3.134 30.739 1.00 87.12 83 GLN A O 1
ATOM 676 N N . ILE A 1 84 ? -22.035 1.297 31.056 1.00 88.00 84 ILE A N 1
ATOM 677 C CA . ILE A 1 84 ? -21.349 0.429 30.103 1.00 88.00 84 ILE A CA 1
ATOM 678 C C . ILE A 1 84 ? -22.363 0.089 29.017 1.00 88.00 84 ILE A C 1
ATOM 680 O O . ILE A 1 84 ? -23.340 -0.607 29.281 1.00 88.00 84 ILE A O 1
ATOM 684 N N . ASN A 1 85 ? -22.121 0.579 27.805 1.00 85.75 85 ASN A N 1
ATOM 685 C CA . ASN A 1 85 ? -22.980 0.370 26.649 1.00 85.75 85 ASN A CA 1
ATOM 686 C C . ASN A 1 85 ? -22.207 -0.416 25.589 1.00 85.75 85 ASN A C 1
ATOM 688 O O . ASN A 1 85 ? -21.135 -0.000 25.150 1.00 85.75 85 ASN A O 1
ATOM 692 N N . THR A 1 86 ? -22.764 -1.554 25.179 1.00 88.69 86 THR A N 1
ATOM 693 C CA . THR A 1 86 ? -22.309 -2.305 24.004 1.00 88.69 86 THR A CA 1
ATOM 694 C C . THR A 1 86 ? -23.364 -2.126 22.925 1.00 88.69 86 THR A C 1
ATOM 696 O O . THR A 1 86 ? -24.536 -2.407 23.170 1.00 88.69 86 THR A O 1
ATOM 699 N N . GLU A 1 87 ? -22.973 -1.629 21.758 1.00 86.94 87 GLU A N 1
ATOM 700 C CA . GLU A 1 87 ? -23.893 -1.339 20.660 1.00 86.94 87 GLU A CA 1
ATOM 701 C C . GLU A 1 87 ? -23.447 -2.033 19.373 1.00 86.9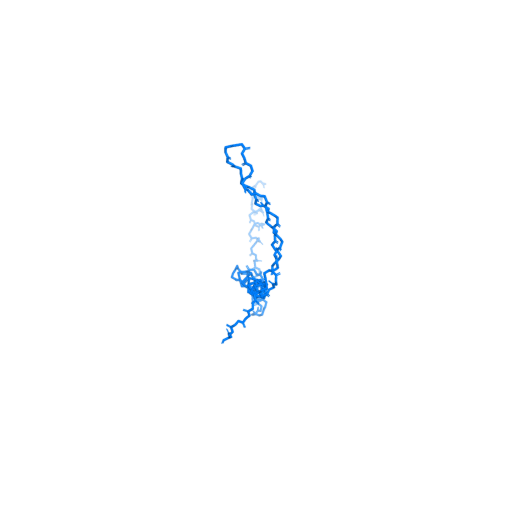4 87 GLU A C 1
ATOM 703 O O . GLU A 1 87 ? -22.258 -2.122 19.072 1.00 86.94 87 GLU A O 1
ATOM 708 N N . LEU A 1 88 ? -24.411 -2.532 18.601 1.00 85.88 88 LEU A N 1
ATOM 709 C CA . LEU A 1 88 ? -24.188 -3.011 17.241 1.00 85.88 88 LEU A CA 1
ATOM 710 C C . LEU A 1 88 ? -24.837 -2.006 16.289 1.00 85.88 88 LEU A C 1
ATOM 712 O O . LEU A 1 88 ? -26.062 -1.942 16.179 1.00 85.88 88 LEU A O 1
ATOM 716 N N . LYS A 1 89 ? -24.017 -1.203 15.611 1.00 82.38 89 LYS A N 1
ATOM 717 C CA . LYS A 1 89 ? -24.473 -0.200 14.649 1.00 82.38 89 LYS A CA 1
ATOM 718 C C . LYS A 1 89 ? -24.459 -0.797 13.246 1.00 82.38 89 LYS A C 1
ATOM 720 O O . LYS A 1 89 ? -23.417 -0.831 12.596 1.00 82.38 89 LYS A O 1
ATOM 725 N N . ALA A 1 90 ? -25.617 -1.263 12.785 1.00 82.81 90 ALA A N 1
ATOM 726 C CA . ALA A 1 90 ? -25.805 -1.735 11.416 1.00 82.81 90 ALA A CA 1
ATOM 727 C C . ALA A 1 90 ? -26.322 -0.589 10.522 1.00 82.81 90 ALA A C 1
ATOM 729 O O . ALA A 1 90 ? -27.347 0.017 10.856 1.00 82.81 90 ALA A O 1
ATOM 730 N N . PRO A 1 91 ? -25.645 -0.261 9.408 1.00 77.62 91 PRO A N 1
ATOM 731 C CA . PRO A 1 91 ? -26.169 0.697 8.444 1.00 77.62 91 PRO A CA 1
ATOM 732 C C . PRO A 1 91 ? -27.358 0.072 7.702 1.00 77.62 91 PRO A C 1
ATOM 734 O O . PRO A 1 91 ? -27.215 -0.899 6.966 1.00 77.62 91 PRO A O 1
ATOM 737 N N . ILE A 1 92 ? -28.551 0.629 7.903 1.00 76.44 92 ILE A N 1
ATOM 738 C CA . ILE A 1 92 ? -29.744 0.293 7.119 1.00 76.44 92 ILE A CA 1
ATOM 739 C C . ILE A 1 92 ? -29.801 1.202 5.897 1.00 76.44 92 ILE A C 1
ATOM 741 O O . ILE A 1 92 ? -29.810 2.427 6.018 1.00 76.44 92 ILE A O 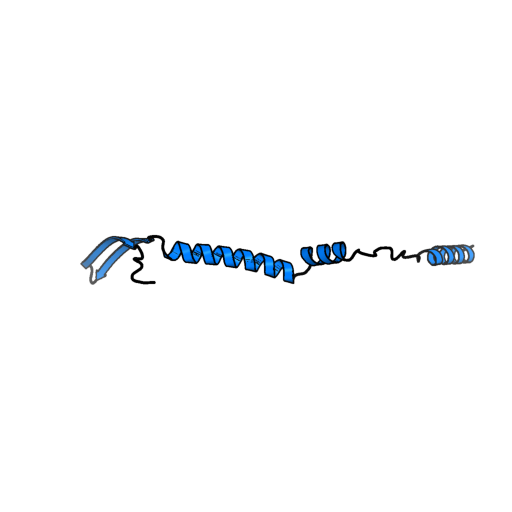1
ATOM 745 N N . ILE A 1 93 ? -29.819 0.592 4.713 1.00 69.12 93 ILE A N 1
ATOM 746 C CA . ILE A 1 93 ? -29.919 1.307 3.442 1.00 69.12 93 ILE A CA 1
ATOM 747 C C . ILE A 1 93 ? -31.382 1.734 3.266 1.00 69.12 93 ILE A C 1
ATOM 749 O O . ILE A 1 93 ? -32.185 1.007 2.684 1.00 69.12 93 ILE A O 1
ATOM 753 N N . PHE A 1 94 ? -31.767 2.896 3.796 1.00 59.16 94 PHE A N 1
ATOM 754 C CA . PHE A 1 94 ? -33.013 3.536 3.375 1.00 59.16 94 PHE A CA 1
ATOM 755 C C . PHE A 1 94 ? -32.759 4.291 2.071 1.00 59.16 94 PHE A C 1
ATOM 757 O O . PHE A 1 94 ? -32.360 5.450 2.096 1.00 59.16 94 PHE A O 1
ATOM 764 N N . GLY A 1 95 ? -33.011 3.611 0.951 1.00 58.16 95 GLY A N 1
ATOM 765 C CA . GLY A 1 95 ? -33.088 4.218 -0.379 1.00 58.16 95 GLY A CA 1
ATOM 766 C C . GLY A 1 95 ? -31.746 4.332 -1.098 1.00 58.16 95 GLY A C 1
ATOM 767 O O . GLY A 1 95 ? -30.873 5.095 -0.696 1.00 58.16 95 GLY A O 1
ATOM 768 N N . ALA A 1 96 ? -31.623 3.560 -2.178 1.00 46.47 96 ALA A N 1
ATOM 769 C CA . ALA A 1 96 ? -30.823 3.939 -3.337 1.00 46.47 96 ALA A CA 1
ATOM 770 C C . ALA A 1 96 ? -31.487 5.111 -4.077 1.00 46.47 96 ALA A C 1
ATOM 772 O O . ALA A 1 96 ? -32.732 5.233 -3.965 1.00 46.47 96 ALA A O 1
#

Foldseek 3Di:
DVVVVVVVVVVVVVPPDDDPPPPPDDPVNVVVVCCVPPVVNVVVVVVVVVVVVVVVVVVCVQDWDWDWDWDWDDDPNDTPDTDIDIDTHGDDPPDD